Protein AF-A0A0H3KG60-F1 (afdb_monomer_lite)

Foldseek 3Di:
DQDQFDLQVQLVVQLVVDQDPDPDPVVRVVVSVVSSVVSSVVSVVVNVVSVVVVVVVVVVVVVVVVVVVPD

Secondary structure (DSSP, 8-state):
------HHHHHHHHHHHS--S--SHHHHHHHHHHHHHHHHHHHHHHHHHHHHHHHHHHHHHHHHHHHTT--

Organism: Staphylococcus aureus (strain Newman) (NCBI:txid426430)

pLDDT: mean 86.35, std 12.92, range [48.62, 97.94]

Radius of gyration: 20.04 Å; chains: 1; bounding box: 48×12×58 Å

Sequence (71 aa):
MSINIDPEKFAELVVMSNPSKFEDAEDIAKESLKLYINAYRLAERYSTIATNCYDTAEVIKELKKTDLQLK

Structure (mmCIF, N/CA/C/O backbone):
data_AF-A0A0H3KG60-F1
#
_entry.id   AF-A0A0H3KG60-F1
#
loop_
_atom_site.group_PDB
_atom_site.id
_atom_site.type_symbol
_atom_site.label_atom_id
_atom_site.label_alt_id
_atom_site.label_comp_id
_atom_site.label_asym_id
_atom_site.label_entity_id
_atom_site.label_seq_id
_atom_site.pdbx_PDB_ins_code
_atom_site.Cartn_x
_atom_site.Cartn_y
_atom_site.Cartn_z
_atom_site.occupancy
_atom_site.B_iso_or_equiv
_atom_site.auth_seq_id
_atom_site.auth_comp_id
_atom_site.auth_asym_id
_atom_site.auth_atom_id
_atom_site.pdbx_PDB_model_num
ATOM 1 N N . MET A 1 1 ? -21.866 2.773 9.027 1.00 49.31 1 MET A N 1
ATOM 2 C CA . MET A 1 1 ? -21.330 1.921 7.948 1.00 49.31 1 MET A CA 1
ATOM 3 C C . MET A 1 1 ? -19.824 2.099 8.009 1.00 49.31 1 MET A C 1
ATOM 5 O O . MET A 1 1 ? -19.369 3.201 7.730 1.00 49.31 1 MET A O 1
ATOM 9 N N . SER A 1 2 ? -19.079 1.120 8.524 1.00 58.97 2 SER A N 1
ATOM 10 C CA . SER A 1 2 ? -17.617 1.193 8.519 1.00 58.97 2 SER A CA 1
ATOM 11 C C . SER A 1 2 ? -17.136 0.871 7.107 1.00 58.97 2 SER A C 1
ATOM 13 O O . SER A 1 2 ? -17.564 -0.110 6.500 1.00 58.97 2 SER A O 1
ATOM 15 N N . ILE A 1 3 ? -16.308 1.746 6.543 1.00 70.69 3 ILE A N 1
ATOM 16 C CA . ILE A 1 3 ? -15.637 1.469 5.276 1.00 70.69 3 ILE A CA 1
ATOM 17 C C . ILE A 1 3 ? -14.363 0.721 5.650 1.00 70.69 3 ILE A C 1
ATOM 19 O O . ILE A 1 3 ? -13.454 1.317 6.221 1.00 70.69 3 ILE A O 1
ATOM 23 N N . ASN A 1 4 ? -14.322 -0.581 5.373 1.00 77.75 4 ASN A N 1
ATOM 24 C CA . ASN A 1 4 ? -13.095 -1.353 5.504 1.00 77.75 4 ASN A CA 1
ATOM 25 C C . ASN A 1 4 ? -12.269 -1.156 4.232 1.00 77.75 4 ASN A C 1
ATOM 27 O O . ASN A 1 4 ? -12.684 -1.580 3.151 1.00 77.75 4 ASN A O 1
ATOM 31 N N . ILE A 1 5 ? -11.143 -0.458 4.354 1.00 86.25 5 ILE A N 1
ATOM 32 C CA . ILE A 1 5 ? -10.232 -0.220 3.238 1.00 86.25 5 ILE A CA 1
ATOM 33 C C . ILE A 1 5 ? -9.128 -1.265 3.326 1.00 86.25 5 ILE A C 1
ATOM 35 O O . ILE A 1 5 ? -8.379 -1.274 4.301 1.00 86.25 5 ILE A O 1
ATOM 39 N N . ASP A 1 6 ? -9.028 -2.099 2.293 1.00 92.69 6 ASP A N 1
ATOM 40 C CA . ASP A 1 6 ? -7.879 -2.967 2.037 1.00 92.69 6 ASP A CA 1
ATOM 41 C C . ASP A 1 6 ? -6.769 -2.128 1.373 1.00 92.69 6 ASP A C 1
ATOM 43 O O . ASP A 1 6 ? -6.938 -1.704 0.220 1.00 92.69 6 ASP A O 1
ATOM 47 N N . PRO A 1 7 ? -5.667 -1.821 2.083 1.00 93.62 7 PRO A N 1
ATOM 48 C CA . PRO A 1 7 ? -4.640 -0.924 1.568 1.00 93.62 7 PRO A CA 1
ATOM 49 C C . PRO A 1 7 ? -3.854 -1.498 0.390 1.00 93.62 7 PRO A C 1
ATOM 51 O O . PRO A 1 7 ? -3.459 -0.736 -0.493 1.00 93.62 7 PRO A O 1
ATOM 54 N N . GLU A 1 8 ? -3.660 -2.818 0.352 1.00 95.81 8 GLU A N 1
ATOM 55 C CA . GLU A 1 8 ? -2.947 -3.516 -0.722 1.00 95.81 8 GLU A CA 1
ATOM 56 C C . GLU A 1 8 ? -3.761 -3.441 -2.008 1.00 95.81 8 GLU A C 1
ATOM 58 O O . GLU A 1 8 ? -3.321 -2.853 -2.999 1.00 95.81 8 GLU A O 1
ATOM 63 N N . LYS A 1 9 ? -5.017 -3.892 -1.943 1.00 95.94 9 LYS A N 1
ATOM 64 C CA . LYS A 1 9 ? -5.929 -3.854 -3.089 1.00 95.94 9 LYS A CA 1
ATOM 65 C C . LYS A 1 9 ? -6.161 -2.434 -3.604 1.00 95.94 9 LYS A C 1
ATOM 67 O O . LYS A 1 9 ? -6.283 -2.216 -4.810 1.00 95.94 9 LYS A O 1
ATOM 72 N N . PHE A 1 10 ? -6.237 -1.448 -2.709 1.00 95.44 10 PHE A N 1
ATOM 73 C CA . PHE A 1 10 ? -6.352 -0.048 -3.113 1.00 95.44 10 PHE A CA 1
ATOM 74 C C . PHE A 1 10 ? -5.105 0.427 -3.868 1.00 95.44 10 PHE A C 1
ATOM 76 O O . PHE A 1 10 ? -5.230 1.052 -4.922 1.00 95.44 10 PHE A O 1
ATOM 83 N N . ALA A 1 11 ? -3.911 0.127 -3.357 1.00 97.06 11 ALA A N 1
ATOM 84 C CA . ALA A 1 11 ? -2.662 0.535 -3.984 1.00 97.06 11 ALA A CA 1
ATOM 85 C C . ALA A 1 11 ? -2.469 -0.105 -5.367 1.00 97.06 11 ALA A C 1
ATOM 87 O O . ALA A 1 11 ? -2.092 0.596 -6.309 1.00 97.06 11 ALA A O 1
ATOM 88 N N . GLU A 1 12 ? -2.801 -1.390 -5.518 1.00 97.00 12 GLU A N 1
ATOM 89 C CA . GLU A 1 12 ? -2.806 -2.081 -6.813 1.00 97.00 12 GLU A CA 1
ATOM 90 C C . GLU A 1 12 ? -3.727 -1.385 -7.822 1.00 97.00 12 GLU A C 1
ATOM 92 O O . GLU A 1 12 ? -3.293 -1.028 -8.919 1.00 97.00 12 GLU A O 1
ATOM 97 N N . LEU A 1 13 ? -4.980 -1.117 -7.436 1.00 96.75 13 LEU A N 1
ATOM 98 C CA . LEU A 1 13 ? -5.951 -0.432 -8.295 1.00 96.75 13 LEU A CA 1
ATOM 99 C C . LEU A 1 13 ? -5.466 0.956 -8.723 1.00 96.75 13 LEU A C 1
ATOM 101 O O . LEU A 1 13 ? -5.665 1.348 -9.875 1.00 96.75 13 LEU A O 1
ATOM 105 N N . VAL A 1 14 ? -4.824 1.699 -7.817 1.00 96.94 14 VAL A N 1
ATOM 106 C CA . VAL A 1 14 ? -4.270 3.023 -8.119 1.00 96.94 14 VAL A CA 1
ATOM 107 C C . VAL A 1 14 ? -3.145 2.921 -9.142 1.00 96.94 14 VAL A C 1
ATOM 109 O O . VAL A 1 14 ? -3.170 3.670 -10.116 1.00 96.94 14 VAL A O 1
ATOM 112 N N . VAL A 1 15 ? -2.197 1.996 -8.978 1.00 96.75 15 VAL A N 1
ATOM 113 C CA . VAL A 1 15 ? -1.108 1.806 -9.951 1.00 96.75 15 VAL A CA 1
ATOM 114 C C . VAL A 1 15 ? -1.660 1.368 -11.309 1.00 96.75 15 VAL A C 1
ATOM 116 O O . VAL A 1 15 ? -1.305 1.953 -12.328 1.00 96.75 15 VAL A O 1
ATOM 119 N N . MET A 1 16 ? -2.588 0.408 -11.335 1.00 95.62 16 MET A N 1
ATOM 120 C CA . MET A 1 16 ? -3.204 -0.072 -12.579 1.00 95.62 16 MET A CA 1
ATOM 121 C C . MET A 1 16 ? -3.982 1.020 -13.323 1.00 95.62 16 MET A C 1
ATOM 123 O O . MET A 1 16 ? -3.986 1.052 -14.552 1.00 95.62 16 MET A O 1
ATOM 127 N N . SER A 1 17 ? -4.642 1.918 -12.589 1.00 96.81 17 SER A N 1
ATOM 128 C CA . SER A 1 17 ? -5.447 3.000 -13.173 1.00 96.81 17 SER A CA 1
ATOM 129 C C . SER A 1 17 ? -4.615 4.216 -13.593 1.00 96.81 17 SER A C 1
ATOM 131 O O . SER A 1 17 ? -5.130 5.095 -14.282 1.00 96.81 17 SER A O 1
ATOM 133 N N . ASN A 1 18 ? -3.350 4.291 -13.173 1.00 95.19 18 ASN A N 1
ATOM 134 C CA . ASN A 1 18 ? -2.449 5.411 -13.442 1.00 95.19 18 ASN A CA 1
ATOM 135 C C . ASN A 1 18 ? -1.140 4.887 -14.053 1.00 95.19 18 ASN A C 1
ATOM 137 O O . ASN A 1 18 ? -0.102 4.907 -13.388 1.00 95.19 18 ASN A O 1
ATOM 141 N N . PRO A 1 19 ? -1.179 4.398 -15.306 1.00 91.75 19 PRO A N 1
ATOM 142 C CA . PRO A 1 19 ? 0.017 3.922 -15.981 1.00 91.75 19 PRO A CA 1
ATOM 143 C C . PRO A 1 19 ? 1.052 5.043 -16.117 1.00 91.75 19 PRO A C 1
ATOM 145 O O . PRO A 1 19 ? 0.713 6.206 -16.361 1.00 91.75 19 PRO A O 1
ATOM 148 N N . SER A 1 20 ? 2.322 4.668 -15.964 1.00 93.12 20 SER A N 1
ATOM 149 C CA . SER A 1 20 ? 3.456 5.575 -16.119 1.00 93.12 20 SER A CA 1
ATOM 150 C C . SER A 1 20 ? 3.500 6.180 -17.524 1.00 93.12 20 SER A C 1
ATOM 152 O O . SER A 1 20 ? 3.101 5.551 -18.505 1.00 93.12 20 SER A O 1
ATOM 154 N N . LYS A 1 21 ? 3.998 7.416 -17.616 1.00 94.12 21 LYS A N 1
ATOM 155 C CA . LYS A 1 21 ? 4.229 8.112 -18.894 1.00 94.12 21 LYS A CA 1
ATOM 156 C C . LYS A 1 21 ? 5.652 7.934 -19.423 1.00 94.12 21 LYS A C 1
ATOM 158 O O . LYS A 1 21 ? 5.950 8.435 -20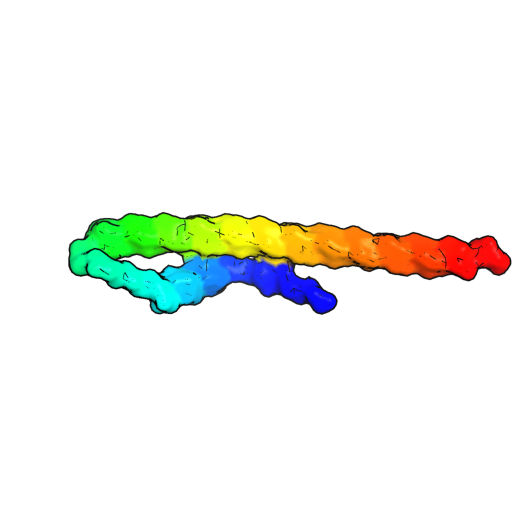.503 1.00 94.12 21 LYS A O 1
ATOM 163 N N . PHE A 1 22 ? 6.530 7.299 -18.649 1.00 94.50 22 PHE A N 1
ATOM 164 C CA . PHE A 1 22 ? 7.888 6.996 -19.080 1.00 94.50 22 PHE A CA 1
ATOM 165 C C . PHE A 1 22 ? 7.890 5.809 -20.044 1.00 94.50 22 PHE A C 1
ATOM 167 O O . PHE A 1 22 ? 6.992 4.970 -20.020 1.00 94.50 22 PHE A O 1
ATOM 174 N N . GLU A 1 23 ? 8.914 5.750 -20.890 1.00 93.12 23 GLU A N 1
ATOM 175 C CA . GLU A 1 23 ? 9.132 4.638 -21.823 1.00 93.12 23 GLU A CA 1
ATOM 176 C C . GLU A 1 23 ? 10.223 3.678 -21.325 1.00 93.12 23 GLU A C 1
ATOM 178 O O . GLU A 1 23 ? 10.217 2.500 -21.678 1.00 93.12 23 GLU A O 1
ATOM 183 N N . ASP A 1 24 ? 11.141 4.165 -20.482 1.00 97.44 24 ASP A N 1
ATOM 184 C CA . ASP A 1 24 ? 12.198 3.353 -19.886 1.00 97.44 24 ASP A CA 1
ATOM 185 C C . ASP A 1 24 ? 11.662 2.491 -18.733 1.00 97.44 24 ASP A C 1
ATOM 187 O O . ASP A 1 24 ? 10.957 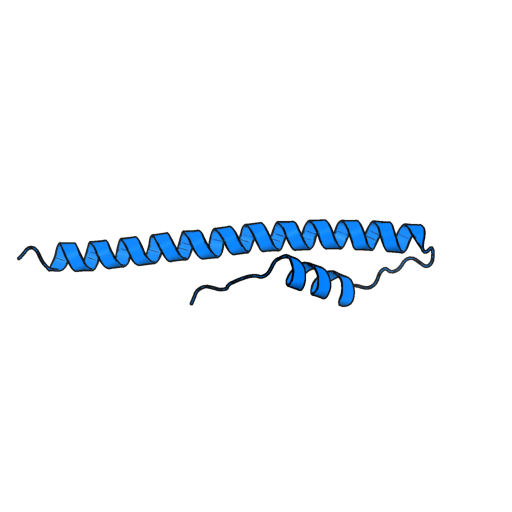2.966 -17.839 1.00 97.44 24 ASP A O 1
ATOM 191 N N . ALA A 1 25 ? 12.017 1.206 -18.742 1.00 96.12 25 ALA A N 1
ATOM 192 C CA . ALA A 1 25 ? 11.510 0.234 -17.781 1.00 96.12 25 ALA A CA 1
ATOM 193 C C . ALA A 1 25 ? 11.928 0.540 -16.331 1.00 96.12 25 ALA A C 1
ATOM 195 O O . ALA A 1 25 ? 11.157 0.274 -15.404 1.00 96.12 25 ALA A O 1
ATOM 196 N N . GLU A 1 26 ? 13.123 1.095 -16.118 1.00 96.44 26 GLU A N 1
ATOM 197 C CA . GLU A 1 26 ? 13.612 1.457 -14.789 1.00 96.44 26 GLU A CA 1
ATOM 198 C C . GLU A 1 26 ? 12.812 2.636 -14.224 1.00 96.44 26 GLU A C 1
ATOM 200 O O . GLU A 1 26 ? 12.391 2.611 -13.062 1.00 96.44 26 GLU A O 1
ATOM 205 N N . ASP A 1 27 ? 12.542 3.641 -15.054 1.00 97.50 27 ASP A N 1
ATOM 206 C CA . ASP A 1 27 ? 11.761 4.811 -14.654 1.00 97.50 27 ASP A CA 1
ATOM 207 C C . ASP A 1 27 ? 10.284 4.467 -14.407 1.00 97.50 27 ASP A C 1
ATOM 209 O O . ASP A 1 27 ? 9.719 4.890 -13.391 1.00 97.50 27 ASP A O 1
ATOM 213 N N . ILE A 1 28 ? 9.684 3.612 -15.247 1.00 96.94 28 ILE A N 1
ATOM 214 C CA . ILE A 1 28 ? 8.329 3.073 -15.031 1.00 96.94 28 ILE A CA 1
ATOM 215 C C . ILE A 1 28 ? 8.245 2.360 -13.677 1.00 96.94 28 ILE A C 1
ATOM 217 O O . ILE A 1 28 ? 7.302 2.580 -12.907 1.00 96.94 28 ILE A O 1
ATOM 221 N N . ALA A 1 29 ? 9.229 1.512 -13.362 1.00 96.19 29 ALA A N 1
ATOM 222 C CA . ALA A 1 29 ? 9.256 0.767 -12.110 1.00 96.19 29 ALA A CA 1
ATOM 223 C C . ALA A 1 29 ? 9.387 1.700 -10.897 1.00 96.19 29 ALA A C 1
ATOM 225 O O . ALA A 1 29 ? 8.647 1.549 -9.921 1.00 96.19 29 ALA A O 1
ATOM 226 N N . LYS A 1 30 ? 10.277 2.700 -10.959 1.00 97.25 30 LYS A N 1
ATOM 227 C CA . LYS A 1 30 ? 10.458 3.691 -9.885 1.00 97.25 30 LYS A CA 1
ATOM 228 C C . LYS A 1 30 ? 9.190 4.502 -9.630 1.00 97.25 30 LYS A C 1
ATOM 230 O O . LYS A 1 30 ? 8.812 4.693 -8.470 1.00 97.25 30 LYS A O 1
ATOM 235 N N . GLU A 1 31 ? 8.535 4.983 -10.686 1.00 97.38 31 GLU A N 1
ATOM 236 C CA . GLU A 1 31 ? 7.299 5.758 -10.561 1.00 97.38 31 GLU A CA 1
ATOM 237 C C . GLU A 1 31 ? 6.173 4.905 -9.971 1.00 97.38 31 GLU A C 1
ATOM 239 O O . GLU A 1 31 ? 5.540 5.309 -8.991 1.00 97.38 31 GLU A O 1
ATOM 244 N N . SER A 1 32 ? 5.986 3.694 -10.499 1.00 96.69 32 SER A N 1
ATOM 245 C CA . SER A 1 32 ? 4.954 2.760 -10.040 1.00 96.69 32 SER A CA 1
ATOM 246 C C . SER A 1 32 ? 5.153 2.375 -8.573 1.00 96.69 32 SER A C 1
ATOM 248 O O . SER A 1 32 ? 4.199 2.395 -7.795 1.00 96.69 32 SER A O 1
ATOM 250 N N . LEU A 1 33 ? 6.397 2.111 -8.154 1.00 97.31 33 LEU A N 1
ATOM 251 C CA . LEU A 1 33 ? 6.733 1.803 -6.761 1.00 97.31 33 LEU A CA 1
ATOM 252 C C . LEU A 1 33 ? 6.404 2.979 -5.831 1.00 97.31 33 LEU A C 1
ATOM 254 O O . LEU A 1 33 ? 5.808 2.803 -4.766 1.00 97.31 33 LEU A O 1
ATOM 258 N N . LYS A 1 34 ? 6.775 4.198 -6.235 1.00 97.50 34 LYS A N 1
ATOM 259 C CA . LYS A 1 34 ? 6.493 5.407 -5.456 1.00 97.50 34 LYS A CA 1
ATOM 260 C C . LYS A 1 34 ? 4.988 5.636 -5.321 1.00 97.50 34 LYS A C 1
ATOM 262 O O . LYS A 1 34 ? 4.524 5.983 -4.233 1.00 97.50 34 LYS A O 1
ATOM 267 N N . LEU A 1 35 ? 4.232 5.439 -6.400 1.00 97.50 35 LEU A N 1
ATOM 268 C CA . LEU A 1 35 ? 2.779 5.568 -6.394 1.00 97.50 35 LEU A CA 1
ATOM 269 C C . LEU A 1 35 ? 2.129 4.515 -5.489 1.00 97.50 35 LEU A C 1
ATOM 271 O O . LEU A 1 35 ? 1.318 4.879 -4.637 1.00 97.50 35 LEU A O 1
ATOM 275 N N . TYR A 1 36 ? 2.548 3.253 -5.607 1.00 97.94 36 TYR A N 1
ATOM 276 C CA . TYR A 1 36 ? 2.075 2.147 -4.776 1.00 97.94 36 TYR A CA 1
ATOM 277 C C . TYR A 1 36 ? 2.247 2.441 -3.282 1.00 97.94 36 TYR A C 1
ATOM 279 O O . TYR A 1 36 ? 1.279 2.430 -2.524 1.00 97.94 36 TYR A O 1
ATOM 287 N N . ILE A 1 37 ? 3.471 2.781 -2.856 1.00 97.56 37 ILE A N 1
ATOM 288 C CA . ILE A 1 37 ? 3.791 3.035 -1.442 1.00 97.56 37 ILE A CA 1
ATOM 289 C C . ILE A 1 37 ? 2.949 4.190 -0.888 1.00 97.56 37 ILE A C 1
ATOM 291 O O . ILE A 1 37 ? 2.469 4.130 0.247 1.00 97.56 37 ILE A O 1
ATOM 295 N N . ASN A 1 38 ? 2.768 5.251 -1.676 1.00 97.62 38 ASN A N 1
ATOM 296 C CA . ASN A 1 38 ? 1.973 6.399 -1.256 1.00 97.62 38 ASN A CA 1
ATOM 297 C C . ASN A 1 38 ? 0.487 6.048 -1.139 1.00 97.62 38 ASN A C 1
ATOM 299 O O . ASN A 1 38 ? -0.133 6.400 -0.136 1.00 97.62 38 ASN A O 1
ATOM 303 N N . ALA A 1 39 ? -0.071 5.342 -2.125 1.00 96.69 39 ALA A N 1
ATOM 304 C CA . ALA A 1 39 ? -1.466 4.915 -2.119 1.00 96.69 39 ALA A CA 1
ATOM 305 C C . ALA A 1 39 ? -1.762 3.968 -0.947 1.00 96.69 39 ALA A C 1
ATOM 307 O O . ALA A 1 39 ? -2.736 4.176 -0.225 1.00 96.69 39 ALA A O 1
ATOM 308 N N . TYR A 1 40 ? -0.875 3.004 -0.700 1.00 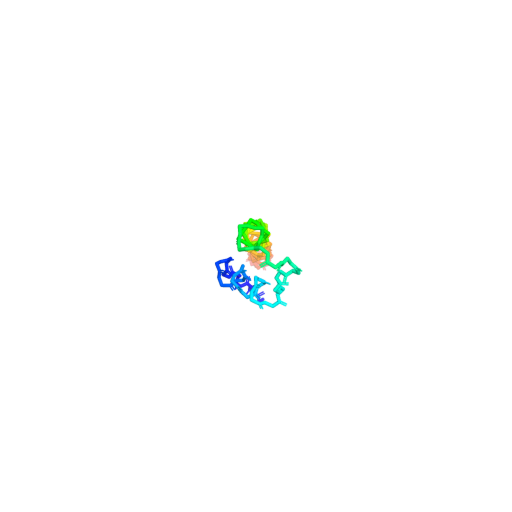97.38 40 TYR A N 1
ATOM 309 C CA . TYR A 1 40 ? -0.978 2.061 0.411 1.00 97.38 40 TYR A CA 1
ATOM 310 C C . TYR A 1 40 ? -1.005 2.786 1.764 1.00 97.38 40 TYR A C 1
ATOM 312 O O . TYR A 1 40 ? -1.944 2.641 2.546 1.00 97.38 40 TYR A O 1
ATOM 320 N N . ARG A 1 41 ? -0.017 3.656 2.022 1.00 95.00 41 ARG A N 1
ATOM 321 C CA . ARG A 1 41 ? 0.060 4.431 3.275 1.00 95.00 41 ARG A CA 1
ATOM 32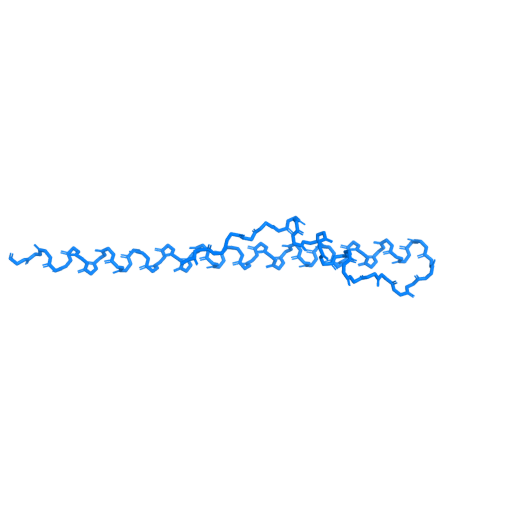2 C C . ARG A 1 41 ? -1.140 5.351 3.467 1.00 95.00 41 ARG A C 1
ATOM 324 O O . ARG A 1 41 ? -1.558 5.600 4.598 1.00 95.00 41 ARG A O 1
ATOM 331 N N . LEU A 1 42 ? -1.669 5.902 2.375 1.00 94.25 42 LEU A N 1
ATOM 332 C CA . LEU A 1 42 ? -2.869 6.726 2.417 1.00 94.25 42 LEU A CA 1
ATOM 333 C C . LEU A 1 42 ? -4.075 5.884 2.846 1.00 94.25 42 LEU A C 1
ATOM 335 O O . LEU A 1 42 ? -4.781 6.263 3.779 1.00 94.25 42 LEU A O 1
ATOM 339 N N . ALA A 1 43 ? -4.264 4.724 2.221 1.00 93.50 43 ALA A N 1
ATOM 340 C CA . ALA A 1 43 ? -5.335 3.796 2.550 1.00 93.50 43 ALA A CA 1
ATOM 341 C C . ALA A 1 43 ? -5.264 3.299 4.002 1.00 93.50 43 ALA A C 1
ATOM 343 O O . ALA A 1 43 ? -6.281 3.337 4.689 1.00 93.50 43 ALA A O 1
ATOM 344 N N . GLU A 1 44 ? -4.083 2.940 4.516 1.00 91.88 44 GLU A N 1
ATOM 345 C CA . GLU A 1 44 ? -3.904 2.569 5.931 1.00 91.88 44 GLU A CA 1
ATOM 346 C C . GLU A 1 44 ? -4.347 3.678 6.890 1.00 91.88 44 GLU A C 1
ATOM 348 O O . GLU A 1 44 ? -5.069 3.428 7.862 1.00 91.88 44 GLU A O 1
ATOM 353 N N . ARG A 1 45 ? -3.945 4.926 6.612 1.00 89.62 45 ARG A N 1
ATOM 354 C CA . ARG A 1 45 ? -4.321 6.079 7.441 1.00 89.62 45 ARG A CA 1
ATOM 355 C C . ARG A 1 45 ? -5.830 6.275 7.459 1.00 89.62 45 ARG A C 1
ATOM 357 O O . ARG A 1 45 ? -6.402 6.455 8.531 1.00 89.62 45 ARG A O 1
ATOM 364 N N . TYR A 1 46 ? -6.478 6.218 6.298 1.00 86.94 46 TYR A N 1
ATOM 365 C CA . TYR A 1 46 ? -7.929 6.375 6.220 1.00 86.94 46 TYR A CA 1
ATOM 366 C C . TYR A 1 46 ? -8.684 5.188 6.821 1.00 86.94 46 TYR A C 1
ATOM 368 O O . TYR A 1 46 ? -9.696 5.411 7.479 1.00 86.94 46 TYR A O 1
ATOM 376 N N . SER A 1 47 ? -8.176 3.961 6.681 1.00 85.56 47 SER A N 1
ATOM 377 C CA . SER A 1 47 ? -8.744 2.765 7.319 1.00 85.56 47 SER A CA 1
ATOM 378 C C . SER A 1 47 ? -8.712 2.884 8.848 1.00 85.56 47 SER A C 1
ATOM 380 O O . SER A 1 47 ? -9.714 2.665 9.535 1.00 85.56 47 SER A O 1
ATOM 382 N N . THR A 1 48 ? -7.582 3.357 9.383 1.00 82.50 48 THR A N 1
ATOM 383 C CA . THR A 1 48 ? -7.399 3.615 10.819 1.00 82.50 48 THR A CA 1
ATOM 384 C C . THR A 1 48 ? -8.354 4.701 11.319 1.00 82.50 48 THR A C 1
ATOM 386 O O . THR A 1 48 ? -9.025 4.521 12.334 1.00 82.50 48 THR A O 1
ATOM 389 N N . ILE A 1 49 ? -8.459 5.825 10.600 1.00 80.38 49 ILE A N 1
ATOM 390 C CA . ILE A 1 49 ? -9.369 6.921 10.966 1.00 80.38 49 ILE A CA 1
ATOM 391 C C . ILE A 1 49 ? -10.827 6.447 10.936 1.00 80.38 49 ILE A C 1
ATOM 393 O O . ILE A 1 49 ? -11.572 6.715 11.876 1.00 80.38 49 ILE A O 1
ATOM 397 N N . ALA A 1 50 ? -11.234 5.726 9.887 1.00 74.19 50 ALA A N 1
ATOM 398 C CA . ALA A 1 50 ? -12.598 5.226 9.741 1.00 74.19 50 ALA A CA 1
ATOM 399 C C . ALA A 1 50 ? -12.995 4.294 10.896 1.00 74.19 50 ALA A C 1
ATOM 401 O O . ALA A 1 50 ? -14.096 4.424 11.433 1.00 74.19 50 ALA A O 1
ATOM 402 N N . THR A 1 51 ? -12.084 3.409 11.304 1.00 75.88 51 THR A N 1
ATOM 403 C CA . THR A 1 51 ? -12.283 2.499 12.441 1.00 75.88 51 THR A CA 1
ATOM 404 C C . THR A 1 51 ? -12.413 3.275 13.752 1.00 75.88 51 THR A C 1
ATOM 406 O O . THR A 1 51 ? -13.433 3.176 14.429 1.00 75.88 51 THR A O 1
ATOM 409 N N . ASN A 1 52 ? -11.458 4.159 14.056 1.00 73.88 52 ASN A N 1
ATOM 410 C CA . ASN A 1 52 ? -11.456 4.918 15.311 1.00 73.88 52 ASN A CA 1
ATOM 411 C C . ASN A 1 52 ? -12.681 5.834 15.463 1.00 73.88 52 ASN A C 1
ATOM 413 O O . ASN A 1 52 ? -13.240 5.970 16.556 1.00 73.88 52 ASN A O 1
ATOM 417 N N . CYS A 1 53 ? -13.113 6.482 14.375 1.00 74.19 53 CYS A N 1
ATOM 418 C CA . CYS A 1 53 ? -14.315 7.312 14.384 1.00 74.19 53 CYS A CA 1
ATOM 419 C C . CYS A 1 53 ? -15.577 6.482 14.638 1.00 74.19 53 CYS A C 1
ATOM 421 O O . CYS A 1 53 ? -16.478 6.948 15.337 1.00 74.19 53 CYS A O 1
ATOM 423 N N . TYR A 1 54 ? -15.644 5.268 14.087 1.00 76.25 54 TYR A N 1
ATOM 424 C CA . TYR A 1 54 ? -16.767 4.365 14.309 1.00 76.25 54 TYR A CA 1
ATOM 425 C C . TYR A 1 54 ? -16.827 3.889 15.764 1.00 76.25 54 TYR A C 1
ATOM 427 O O . TYR A 1 54 ? -17.875 4.018 16.396 1.00 76.25 54 TYR A O 1
ATOM 435 N N . ASP A 1 55 ? -15.698 3.442 16.315 1.00 77.19 55 ASP A N 1
ATOM 436 C CA . ASP A 1 55 ? -15.617 2.966 17.699 1.00 77.19 55 ASP A CA 1
ATOM 437 C C . ASP A 1 55 ? -16.002 4.071 18.689 1.00 77.19 55 ASP A C 1
ATOM 439 O O . ASP A 1 55 ? -16.815 3.864 19.590 1.00 77.19 55 ASP A O 1
ATOM 443 N N . THR A 1 56 ? -15.505 5.291 18.464 1.00 77.06 56 THR A N 1
ATOM 444 C CA . THR A 1 56 ? -15.864 6.457 19.286 1.00 77.06 56 THR A CA 1
ATOM 445 C C . THR A 1 56 ? -17.367 6.754 19.218 1.00 77.06 56 THR A C 1
ATOM 447 O O . THR A 1 56 ? -17.996 7.039 20.239 1.00 77.06 56 THR A O 1
ATOM 450 N N . ALA A 1 57 ? -17.965 6.687 18.025 1.00 78.69 57 ALA A N 1
ATOM 451 C CA . ALA A 1 57 ? -19.387 6.957 17.841 1.00 78.69 57 ALA A CA 1
ATOM 452 C C . ALA A 1 57 ? -20.281 5.904 18.519 1.00 78.69 57 ALA A C 1
ATOM 454 O O . ALA A 1 57 ? -21.291 6.271 19.126 1.00 78.69 57 ALA A O 1
ATOM 455 N N . GLU A 1 58 ? -19.919 4.618 18.455 1.00 82.31 58 GLU A N 1
ATOM 456 C CA . GLU A 1 58 ? -20.671 3.564 19.145 1.00 82.31 58 GLU A CA 1
ATOM 457 C C . GLU A 1 58 ? -20.532 3.675 20.671 1.00 82.31 58 GLU A C 1
ATOM 459 O O . GLU A 1 58 ? -21.553 3.627 21.355 1.00 82.31 58 GLU A O 1
ATOM 464 N N . VAL A 1 59 ? -19.343 3.974 21.214 1.00 83.81 59 VAL A N 1
ATOM 465 C CA . VAL 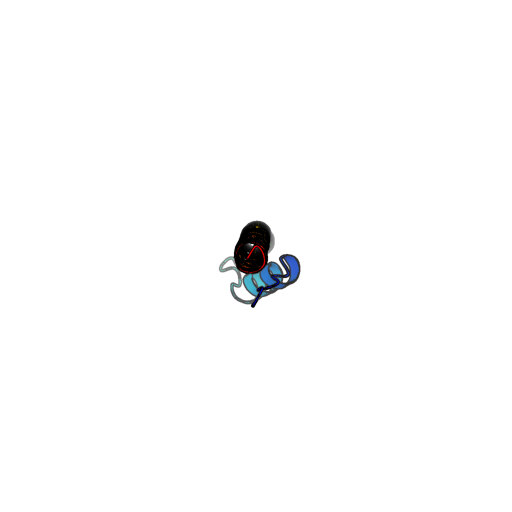A 1 59 ? -19.172 4.211 22.664 1.00 83.81 59 VAL A CA 1
ATOM 466 C C . VAL A 1 59 ? -20.056 5.363 23.160 1.00 83.81 59 VAL A C 1
ATOM 468 O O . VAL A 1 59 ? -20.744 5.232 24.172 1.00 83.81 59 VAL A O 1
ATOM 471 N N . ILE A 1 60 ? -20.114 6.489 22.437 1.00 81.06 60 ILE A N 1
ATOM 472 C CA . ILE A 1 60 ? -20.976 7.632 22.806 1.00 81.06 60 ILE A CA 1
ATOM 473 C C . ILE A 1 60 ? -22.462 7.241 22.804 1.00 81.06 60 ILE A C 1
ATOM 475 O O . ILE A 1 60 ? -23.248 7.693 23.643 1.00 81.06 60 ILE A O 1
ATOM 479 N N . LYS A 1 61 ? -22.873 6.413 21.845 1.00 85.00 61 LYS A N 1
ATOM 480 C CA . LYS A 1 61 ? -24.251 5.934 21.718 1.00 85.00 61 LYS A CA 1
ATOM 481 C C . LYS A 1 61 ? -24.616 4.958 22.835 1.00 85.00 61 LYS A C 1
ATOM 483 O O . LYS A 1 61 ? -25.743 5.021 23.328 1.00 85.00 61 LYS A O 1
ATOM 488 N N . GLU A 1 62 ? -23.696 4.088 23.243 1.00 84.06 62 GLU A N 1
ATOM 489 C CA . GLU A 1 62 ? -23.877 3.203 24.397 1.00 84.06 62 GLU A CA 1
ATOM 490 C C . GLU A 1 62 ? -23.965 3.987 25.707 1.00 84.06 62 GLU A C 1
ATOM 492 O O . GLU A 1 62 ? -24.918 3.782 26.455 1.00 84.06 62 GLU A O 1
ATOM 497 N N . LEU A 1 63 ? -23.074 4.958 25.936 1.00 82.00 63 LEU A N 1
ATOM 498 C CA . LEU A 1 63 ? -23.132 5.838 27.111 1.00 82.00 63 LEU A CA 1
ATOM 499 C C . LEU A 1 63 ? -24.494 6.532 27.239 1.00 82.00 63 LEU A C 1
ATOM 501 O O . LEU A 1 63 ? -25.124 6.460 28.290 1.00 82.00 63 LEU A O 1
ATOM 505 N N . LYS A 1 64 ? -25.010 7.114 26.146 1.00 77.88 64 LYS A N 1
ATOM 506 C CA . LYS A 1 64 ? -26.348 7.728 26.146 1.00 77.88 64 LYS A CA 1
ATOM 507 C C . LYS A 1 64 ? -27.456 6.747 26.524 1.00 77.88 64 LYS A C 1
ATOM 509 O O . LYS A 1 64 ? -28.379 7.135 27.232 1.00 77.88 64 LYS A O 1
ATOM 514 N N . LYS A 1 65 ? -27.407 5.503 26.033 1.00 79.81 65 LYS A N 1
ATOM 515 C CA . LYS A 1 65 ? -28.408 4.481 26.382 1.00 79.81 65 LYS A CA 1
ATOM 516 C C . LYS A 1 65 ? -28.357 4.140 27.869 1.00 79.81 65 LYS A C 1
ATOM 518 O O . LYS A 1 65 ? -29.414 4.027 28.478 1.00 79.81 65 LYS A O 1
ATOM 523 N N . THR A 1 66 ? -27.161 4.002 28.434 1.00 78.88 66 THR A N 1
ATOM 524 C CA . THR A 1 66 ? -26.966 3.674 29.852 1.00 78.88 66 THR A CA 1
ATOM 525 C C . THR A 1 66 ? -27.399 4.824 30.765 1.00 78.88 66 THR A C 1
ATOM 527 O O . THR A 1 66 ? -28.119 4.587 31.732 1.00 78.88 66 THR A O 1
ATOM 530 N N . ASP A 1 67 ? -27.076 6.076 30.419 1.00 64.12 67 ASP A N 1
ATOM 531 C CA . ASP A 1 67 ? -27.526 7.263 31.168 1.00 64.12 67 ASP A CA 1
ATOM 532 C C . ASP A 1 67 ? -29.061 7.402 31.193 1.00 64.12 67 ASP A C 1
ATOM 534 O O . ASP A 1 67 ? -29.639 7.889 32.164 1.00 64.12 67 ASP A O 1
ATOM 538 N N . LEU A 1 68 ? -29.751 6.943 30.144 1.00 59.69 68 LEU A N 1
ATOM 539 C CA . LEU A 1 68 ? -31.218 6.934 30.064 1.00 59.69 68 LEU A CA 1
ATOM 540 C C . LEU A 1 68 ? -31.874 5.816 30.898 1.00 59.69 68 LEU A C 1
ATOM 542 O O . LEU A 1 68 ? -33.088 5.861 31.095 1.00 59.69 68 LEU A O 1
ATOM 546 N N . GLN A 1 69 ? -31.107 4.830 31.378 1.00 56.91 69 GLN A N 1
ATOM 547 C CA . GLN A 1 69 ? -31.600 3.687 32.161 1.00 56.91 69 GLN A CA 1
ATOM 548 C C . GLN A 1 69 ? -31.465 3.868 33.684 1.00 56.91 69 GLN A C 1
ATOM 550 O O . GLN A 1 69 ? -31.936 3.019 34.434 1.00 56.91 69 GLN A O 1
ATOM 555 N N . LEU A 1 70 ? -30.875 4.972 34.159 1.00 53.44 70 LEU A N 1
ATOM 556 C CA . LEU A 1 70 ? -30.722 5.293 35.588 1.00 53.44 70 LEU A CA 1
ATOM 557 C 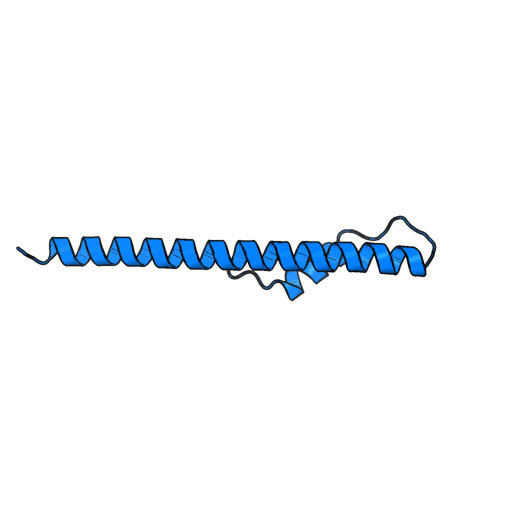C . LEU A 1 70 ? -31.877 6.157 36.143 1.00 53.44 70 LEU A C 1
ATOM 559 O O . LEU A 1 70 ? -31.641 7.136 36.852 1.00 53.44 70 LEU A O 1
ATOM 563 N N . LYS A 1 71 ? -33.130 5.815 35.821 1.00 48.62 71 LYS A N 1
ATOM 564 C CA . LYS A 1 71 ? -34.329 6.435 36.414 1.00 48.62 71 LYS A CA 1
ATOM 565 C C . LYS A 1 71 ? -35.193 5.423 37.145 1.00 48.62 71 LYS A C 1
ATOM 567 O O . LYS A 1 71 ? -35.410 4.333 36.575 1.00 48.62 71 LYS A O 1
#